Protein AF-A0A965RVF3-F1 (afdb_monomer_lite)

Structure (mmCIF, N/CA/C/O backbone):
data_AF-A0A965RVF3-F1
#
_entry.id   AF-A0A965RVF3-F1
#
loop_
_atom_site.group_PDB
_atom_site.id
_atom_site.type_symbol
_atom_site.label_atom_id
_atom_site.label_alt_id
_atom_site.label_comp_id
_atom_site.label_asym_id
_atom_site.label_entity_id
_atom_site.label_seq_id
_atom_site.pdbx_PDB_ins_code
_atom_site.Cartn_x
_atom_site.Cartn_y
_atom_site.Cartn_z
_atom_site.occupancy
_atom_site.B_iso_or_equiv
_atom_site.auth_seq_id
_atom_site.auth_comp_id
_atom_site.auth_asym_id
_atom_site.auth_atom_id
_atom_site.pdbx_PDB_model_num
ATOM 1 N N . ILE A 1 1 ? -0.724 6.047 3.156 1.00 89.56 1 ILE A N 1
ATOM 2 C CA . ILE A 1 1 ? -1.112 4.755 3.777 1.00 89.56 1 ILE A CA 1
ATOM 3 C C . ILE A 1 1 ? -2.180 4.129 2.892 1.00 89.56 1 ILE A C 1
ATOM 5 O O . ILE A 1 1 ? -3.096 4.848 2.511 1.00 8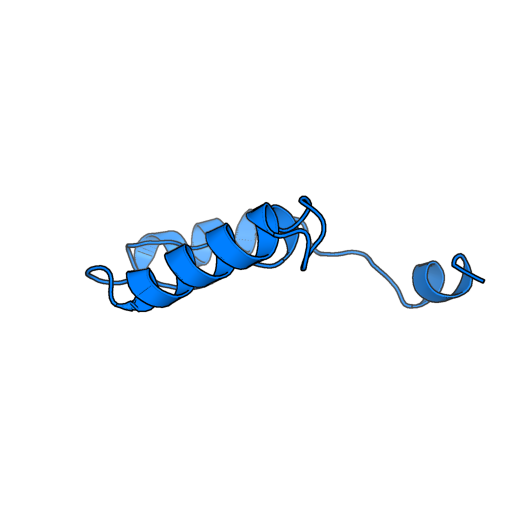9.56 1 ILE A O 1
ATOM 9 N N . ILE A 1 2 ? -2.051 2.855 2.532 1.00 92.94 2 ILE A N 1
ATOM 10 C CA . ILE A 1 2 ? -2.988 2.111 1.680 1.00 92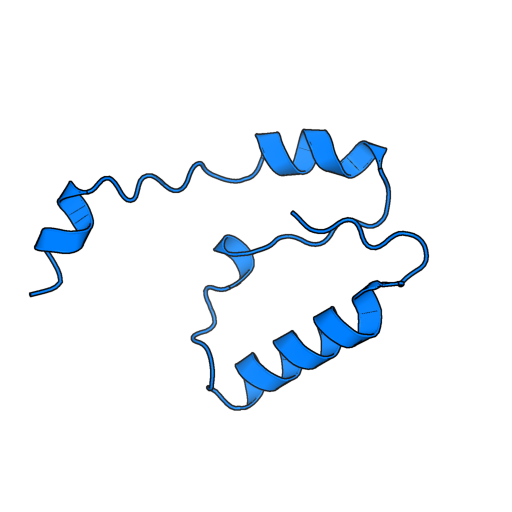.94 2 ILE A CA 1
ATOM 11 C C . ILE A 1 2 ? -3.426 0.866 2.452 1.00 92.94 2 ILE A C 1
ATOM 13 O O . ILE A 1 2 ? -2.578 0.070 2.844 1.00 92.94 2 ILE A O 1
ATOM 17 N N . LEU A 1 3 ? -4.730 0.700 2.668 1.00 95.81 3 LEU A N 1
ATOM 18 C CA . LEU A 1 3 ? -5.293 -0.488 3.309 1.00 95.81 3 LEU A CA 1
ATOM 19 C C . LEU A 1 3 ? -5.584 -1.564 2.252 1.00 95.81 3 LEU A C 1
ATOM 21 O O . LEU A 1 3 ? -6.480 -1.412 1.426 1.00 95.81 3 LEU A O 1
ATOM 25 N N . ASN A 1 4 ? -4.821 -2.649 2.285 1.00 96.19 4 ASN A N 1
ATOM 26 C CA . ASN A 1 4 ? -4.851 -3.782 1.369 1.00 96.19 4 ASN A CA 1
ATOM 27 C C . ASN A 1 4 ? -5.652 -4.964 1.931 1.00 96.19 4 ASN A C 1
ATOM 29 O O . ASN A 1 4 ? -5.173 -6.097 2.002 1.00 96.19 4 ASN A O 1
ATOM 33 N N . THR A 1 5 ? -6.898 -4.707 2.326 1.00 95.56 5 THR A N 1
ATOM 34 C CA . THR A 1 5 ? -7.776 -5.751 2.861 1.00 95.56 5 THR A CA 1
ATOM 35 C C . THR A 1 5 ? -7.935 -6.886 1.851 1.00 95.56 5 THR A C 1
ATOM 37 O O . THR A 1 5 ? -8.343 -6.670 0.707 1.00 95.56 5 THR A O 1
ATOM 40 N N . ARG A 1 6 ? -7.612 -8.113 2.282 1.00 95.81 6 ARG A N 1
ATOM 41 C CA . ARG A 1 6 ? -7.690 -9.339 1.464 1.00 95.81 6 ARG A CA 1
ATOM 42 C C . ARG A 1 6 ? -6.924 -9.258 0.131 1.00 95.81 6 ARG A C 1
ATOM 44 O O . ARG A 1 6 ? -7.307 -9.926 -0.826 1.00 95.81 6 ARG A O 1
ATOM 51 N N . GLY A 1 7 ? -5.859 -8.457 0.057 1.00 95.00 7 GLY A N 1
ATOM 52 C CA . GLY A 1 7 ? -5.005 -8.384 -1.132 1.00 95.00 7 GLY A CA 1
ATOM 53 C C . GLY A 1 7 ? -5.604 -7.609 -2.310 1.00 95.00 7 GLY A C 1
ATOM 54 O O . GLY A 1 7 ? -5.151 -7.775 -3.440 1.00 95.00 7 GLY A O 1
ATOM 55 N N . TYR A 1 8 ? -6.615 -6.764 -2.089 1.00 96.00 8 TYR A N 1
ATOM 56 C CA . TYR A 1 8 ? -7.248 -5.986 -3.161 1.00 96.00 8 TYR A CA 1
ATOM 57 C C . TYR A 1 8 ? -6.261 -5.112 -3.968 1.00 96.00 8 TYR A C 1
ATOM 59 O O . TYR A 1 8 ? -6.354 -5.020 -5.190 1.00 96.00 8 TYR A O 1
ATOM 67 N N . TYR A 1 9 ? -5.284 -4.505 -3.295 1.00 95.38 9 TYR A N 1
ATOM 68 C CA . TYR A 1 9 ? -4.228 -3.671 -3.876 1.00 95.38 9 TYR A CA 1
ATOM 69 C C . TYR A 1 9 ? -2.940 -4.440 -4.188 1.00 95.38 9 TYR A C 1
ATOM 71 O O . TYR A 1 9 ? -1.917 -3.832 -4.505 1.00 95.38 9 TYR A O 1
ATOM 79 N N . GLU A 1 10 ? -2.972 -5.768 -4.163 1.00 94.56 10 GLU A N 1
ATOM 80 C CA . GLU A 1 10 ? -1.821 -6.581 -4.546 1.00 94.56 10 GLU A CA 1
ATOM 81 C C . GLU A 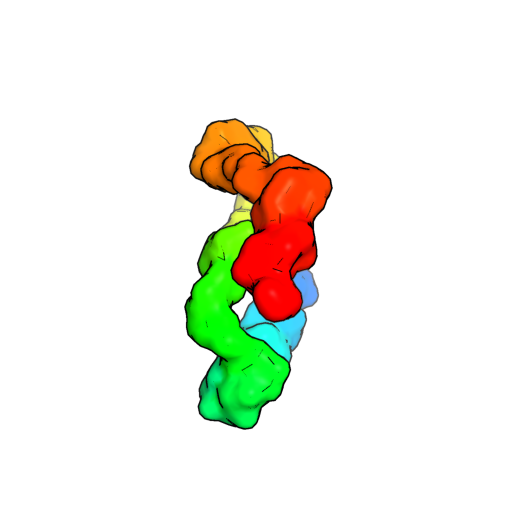1 10 ? -1.326 -6.299 -5.980 1.00 94.56 10 GLU A C 1
ATOM 83 O O . GLU A 1 10 ? -0.118 -6.131 -6.167 1.00 94.56 10 GLU A O 1
ATOM 88 N N . PRO A 1 11 ? -2.202 -6.118 -6.994 1.00 95.25 11 PRO A N 1
ATOM 89 C CA . PRO A 1 11 ? -1.752 -5.731 -8.332 1.00 95.25 11 PRO A CA 1
ATOM 90 C C . PRO A 1 11 ? -1.034 -4.376 -8.355 1.00 95.25 11 PRO A C 1
ATOM 92 O O . PRO A 1 11 ? -0.083 -4.187 -9.112 1.00 95.25 11 PRO A O 1
ATOM 95 N N . PHE A 1 12 ? -1.461 -3.435 -7.509 1.00 91.69 12 PHE A N 1
ATOM 96 C CA . PHE A 1 12 ? -0.815 -2.130 -7.386 1.00 91.69 12 PHE A CA 1
ATOM 97 C C . PHE A 1 12 ? 0.577 -2.259 -6.759 1.00 91.69 12 PHE A C 1
ATOM 99 O O . PHE A 1 12 ? 1.530 -1.690 -7.286 1.00 91.69 12 PHE A O 1
ATOM 106 N N . ARG A 1 13 ? 0.719 -3.054 -5.688 1.00 90.38 13 ARG A N 1
ATOM 107 C CA . ARG A 1 13 ? 2.018 -3.338 -5.056 1.00 90.38 13 ARG A CA 1
ATOM 108 C C . ARG A 1 13 ? 3.021 -3.882 -6.076 1.00 90.38 13 ARG A C 1
ATOM 110 O O . ARG A 1 13 ? 4.130 -3.365 -6.178 1.00 90.38 13 ARG A O 1
ATOM 117 N N . LEU A 1 14 ? 2.601 -4.863 -6.876 1.00 92.56 14 LEU A N 1
ATOM 118 C CA . LEU A 1 14 ? 3.436 -5.469 -7.918 1.00 92.56 14 LEU A CA 1
ATOM 119 C C . LEU A 1 14 ? 3.829 -4.474 -9.016 1.00 92.56 14 LEU A C 1
ATOM 121 O O . LEU A 1 14 ? 4.975 -4.476 -9.466 1.00 92.56 14 LEU A O 1
ATOM 125 N N . LEU A 1 15 ? 2.900 -3.610 -9.437 1.00 91.38 15 LEU A N 1
ATOM 126 C CA . LEU A 1 15 ? 3.196 -2.565 -10.415 1.00 91.38 15 LEU A CA 1
ATOM 127 C C . LEU A 1 15 ? 4.261 -1.598 -9.887 1.00 91.38 15 LEU A C 1
ATOM 129 O O . LEU A 1 15 ? 5.194 -1.274 -10.615 1.00 91.38 15 LEU A O 1
ATOM 133 N N . MET A 1 16 ? 4.147 -1.164 -8.632 1.00 88.69 16 MET A N 1
ATOM 134 C CA . MET A 1 16 ? 5.131 -0.262 -8.031 1.00 88.69 16 MET A CA 1
ATOM 135 C C . MET A 1 16 ? 6.505 -0.926 -7.895 1.00 88.69 16 MET A C 1
ATOM 137 O O . MET A 1 16 ? 7.520 -0.325 -8.220 1.00 88.69 16 MET A O 1
ATOM 141 N N . GLU A 1 17 ? 6.572 -2.196 -7.503 1.00 88.12 17 GLU A N 1
ATOM 142 C CA . GLU A 1 17 ? 7.846 -2.931 -7.471 1.00 88.12 17 GLU A CA 1
ATOM 143 C C . GLU A 1 17 ? 8.501 -3.038 -8.853 1.00 88.12 17 GLU A C 1
ATOM 145 O O . GLU A 1 17 ? 9.728 -3.011 -8.976 1.00 88.12 17 GLU A O 1
ATOM 150 N N . HIS A 1 18 ? 7.689 -3.144 -9.905 1.00 90.88 18 HIS A N 1
ATOM 151 C CA . HIS A 1 18 ? 8.174 -3.143 -11.277 1.00 90.88 18 HIS A CA 1
ATOM 152 C C . HIS A 1 18 ? 8.710 -1.768 -11.700 1.00 90.88 18 HIS A C 1
ATOM 154 O O . HIS A 1 18 ? 9.790 -1.695 -12.279 1.00 90.88 18 HIS A O 1
ATOM 160 N N . THR A 1 19 ? 8.013 -0.669 -11.390 1.00 89.25 19 THR A N 1
ATOM 161 C CA . THR A 1 19 ? 8.485 0.680 -11.757 1.00 89.25 19 THR A CA 1
ATOM 162 C C . THR A 1 19 ? 9.805 1.042 -11.078 1.00 89.25 19 THR A C 1
ATOM 164 O O . THR A 1 19 ? 10.642 1.695 -11.697 1.00 89.25 19 THR A O 1
ATOM 167 N N . ILE A 1 20 ? 10.017 0.582 -9.843 1.00 85.62 20 ILE A N 1
ATOM 168 C CA . ILE A 1 20 ? 11.280 0.741 -9.106 1.00 85.62 20 ILE A CA 1
ATOM 169 C C . ILE A 1 20 ? 12.408 -0.021 -9.801 1.00 85.62 20 ILE A C 1
ATOM 171 O O . ILE A 1 20 ? 13.463 0.536 -10.102 1.00 85.62 20 ILE A O 1
ATOM 175 N N . ARG A 1 21 ? 12.169 -1.299 -10.107 1.00 88.75 21 ARG A N 1
ATOM 176 C CA . ARG A 1 21 ? 13.148 -2.165 -10.775 1.00 88.75 21 ARG A CA 1
ATOM 177 C C . ARG A 1 21 ? 13.613 -1.594 -12.109 1.00 88.75 21 ARG A C 1
ATOM 179 O O . ARG A 1 21 ? 14.802 -1.607 -12.396 1.00 88.75 21 ARG A O 1
ATOM 186 N N . GLU A 1 22 ? 12.680 -1.050 -12.879 1.00 92.75 22 GLU A N 1
ATOM 187 C CA . GLU A 1 22 ? 12.945 -0.428 -14.177 1.00 92.75 22 GLU A CA 1
ATOM 188 C C . GLU A 1 22 ? 13.420 1.033 -14.060 1.00 92.75 22 GLU A C 1
ATOM 190 O O . GLU A 1 22 ? 13.496 1.747 -15.057 1.00 92.75 22 GLU A O 1
ATOM 195 N N . GLN A 1 23 ? 13.741 1.496 -12.845 1.00 86.62 23 GLN A N 1
ATOM 196 C CA . GLN A 1 23 ? 14.291 2.826 -12.562 1.00 86.62 23 GLN A CA 1
ATOM 197 C C . GLN A 1 23 ? 13.400 3.982 -13.053 1.00 86.62 23 GLN A C 1
ATOM 199 O O . GLN A 1 23 ? 13.862 5.108 -13.234 1.00 86.62 23 GLN A O 1
ATOM 204 N N . PHE A 1 24 ? 12.095 3.734 -13.210 1.00 85.81 24 PHE A N 1
ATOM 205 C CA . PHE A 1 24 ? 11.108 4.788 -13.457 1.00 85.81 24 PHE A CA 1
ATOM 206 C C . PHE A 1 24 ? 10.841 5.626 -12.200 1.00 85.81 24 PHE A C 1
ATOM 208 O O . PHE A 1 24 ? 10.264 6.709 -12.300 1.00 85.81 24 PHE A O 1
ATOM 215 N N . MET A 1 25 ? 11.239 5.142 -11.017 1.00 76.31 25 MET A N 1
ATOM 216 C CA . MET A 1 25 ? 11.142 5.862 -9.748 1.00 76.31 25 MET A CA 1
ATOM 217 C C . MET A 1 25 ? 12.358 5.535 -8.849 1.00 76.31 25 MET A C 1
ATOM 219 O O . MET A 1 25 ? 12.755 4.379 -8.757 1.00 76.31 25 MET A O 1
ATOM 223 N N . ALA A 1 26 ? 12.929 6.529 -8.156 1.00 72.44 26 ALA A N 1
ATOM 224 C CA . ALA A 1 26 ? 14.122 6.382 -7.299 1.00 72.44 26 ALA A CA 1
ATOM 225 C C . ALA A 1 26 ? 13.833 5.739 -5.931 1.00 72.44 26 ALA A C 1
ATOM 227 O O . ALA A 1 26 ? 12.991 6.276 -5.235 1.00 72.44 26 ALA A O 1
ATOM 228 N N . ASP A 1 27 ? 14.544 4.675 -5.534 1.00 66.19 27 ASP A N 1
ATOM 229 C CA . ASP A 1 27 ? 14.313 3.727 -4.408 1.00 66.19 27 ASP A CA 1
ATOM 230 C C . ASP A 1 27 ? 13.758 4.228 -3.045 1.00 66.19 27 ASP A C 1
ATOM 232 O O . ASP A 1 27 ? 13.306 3.412 -2.241 1.00 66.19 27 ASP A O 1
ATOM 236 N N . ASP A 1 28 ? 13.709 5.532 -2.780 1.00 60.72 28 ASP A N 1
ATOM 237 C CA . ASP A 1 28 ? 13.257 6.179 -1.533 1.00 60.72 28 ASP A CA 1
ATOM 238 C C . ASP A 1 28 ? 11.720 6.141 -1.306 1.00 60.72 28 ASP A C 1
ATOM 240 O O . ASP A 1 28 ? 11.147 6.904 -0.528 1.00 60.72 28 ASP A O 1
ATOM 244 N N . HIS A 1 29 ? 11.000 5.239 -1.984 1.00 59.12 29 HIS A N 1
ATOM 245 C CA . HIS A 1 29 ? 9.523 5.182 -1.995 1.00 59.12 29 HIS A CA 1
ATOM 246 C C . HIS A 1 29 ? 8.890 4.713 -0.697 1.00 59.12 29 HIS A C 1
ATOM 248 O O . HIS A 1 29 ? 7.684 4.897 -0.516 1.00 59.12 29 HIS A O 1
ATOM 254 N N . GLN A 1 30 ? 9.675 4.097 0.193 1.00 53.28 30 GLN A N 1
ATOM 255 C CA . GLN A 1 30 ? 9.179 3.680 1.507 1.00 53.28 30 GLN A CA 1
ATOM 256 C C . GLN A 1 30 ? 8.613 4.875 2.293 1.00 53.28 30 GLN A C 1
ATOM 258 O O . GLN A 1 30 ? 7.732 4.687 3.132 1.00 53.28 30 GLN A O 1
ATOM 263 N N . ASP A 1 31 ? 9.037 6.094 1.945 1.00 61.16 31 ASP A N 1
ATOM 264 C CA . ASP A 1 31 ? 8.545 7.336 2.533 1.00 61.16 31 ASP A CA 1
ATOM 265 C C . ASP A 1 31 ? 7.328 7.946 1.800 1.00 61.16 31 ASP A C 1
ATOM 267 O O . ASP A 1 31 ? 6.672 8.834 2.347 1.00 61.16 31 ASP A O 1
ATOM 271 N N . ILE A 1 32 ? 6.968 7.483 0.591 1.00 73.06 32 ILE A N 1
ATOM 272 C CA . ILE A 1 32 ? 5.831 8.035 -0.178 1.00 73.06 32 ILE A CA 1
ATOM 273 C C . ILE A 1 32 ? 4.522 7.314 0.175 1.00 73.06 32 ILE A C 1
ATOM 275 O O . ILE A 1 32 ? 3.487 7.955 0.384 1.00 73.06 32 ILE A O 1
ATOM 279 N N . TRP A 1 33 ? 4.535 5.981 0.259 1.00 79.94 33 TRP A N 1
ATOM 280 C CA . TRP A 1 33 ? 3.365 5.207 0.673 1.00 79.94 33 TRP A CA 1
ATOM 281 C C . TRP A 1 33 ? 3.741 3.988 1.514 1.00 79.94 33 TRP A C 1
ATOM 283 O O . TRP A 1 33 ? 4.720 3.295 1.269 1.00 79.94 33 TRP A O 1
ATOM 293 N N . GLN A 1 34 ? 2.874 3.675 2.474 1.00 86.94 34 GLN A N 1
ATOM 294 C CA . GLN A 1 34 ? 2.941 2.464 3.286 1.00 86.94 34 GLN A CA 1
ATOM 295 C C . GLN A 1 34 ? 1.664 1.653 3.071 1.00 86.94 34 GLN A C 1
ATOM 297 O O . GLN A 1 34 ? 0.568 2.215 3.145 1.00 86.94 34 GLN A O 1
ATOM 302 N N . ILE A 1 35 ? 1.802 0.353 2.809 1.00 90.44 35 ILE A N 1
ATOM 303 C CA . ILE A 1 35 ? 0.683 -0.584 2.665 1.00 90.44 35 ILE A CA 1
ATOM 304 C C . ILE A 1 35 ? 0.491 -1.329 3.994 1.00 90.44 35 ILE A C 1
ATOM 306 O O . ILE A 1 35 ? 1.467 -1.788 4.583 1.00 90.44 35 ILE A O 1
ATOM 310 N N . VAL A 1 36 ? -0.750 -1.430 4.465 1.00 94.06 36 VAL A N 1
ATOM 311 C CA . VAL A 1 36 ? -1.168 -2.205 5.649 1.00 94.06 36 VAL A CA 1
ATOM 312 C C . VAL A 1 36 ? -2.293 -3.155 5.255 1.00 94.06 36 VAL A C 1
ATOM 314 O O . VAL A 1 36 ? -2.990 -2.868 4.287 1.00 94.06 36 VAL A O 1
ATOM 317 N N . ASN A 1 37 ? -2.482 -4.276 5.946 1.00 96.12 37 ASN A N 1
ATOM 318 C CA . ASN A 1 37 ? -3.461 -5.290 5.532 1.00 96.12 37 ASN A CA 1
ATOM 319 C C . ASN A 1 37 ? -4.754 -5.213 6.345 1.00 96.12 37 ASN A C 1
ATOM 321 O O . ASN A 1 37 ? -5.834 -5.430 5.789 1.00 96.12 37 ASN A O 1
ATOM 325 N N . GLU A 1 38 ? -4.646 -4.841 7.619 1.00 96.31 38 GLU A N 1
ATOM 326 C CA . GLU A 1 38 ? -5.762 -4.795 8.555 1.00 96.31 38 GLU A CA 1
ATOM 327 C C . GLU A 1 38 ? -6.159 -3.349 8.904 1.00 96.31 38 GLU A C 1
ATOM 329 O O . GLU A 1 38 ? -5.296 -2.469 9.028 1.00 96.31 38 GLU A O 1
ATOM 334 N N . PRO A 1 39 ? -7.463 -3.053 9.067 1.00 94.31 39 PRO A N 1
ATOM 335 C CA . PRO A 1 39 ? -7.935 -1.710 9.409 1.00 94.31 39 PRO A CA 1
ATOM 336 C C . PRO A 1 39 ? -7.306 -1.142 10.690 1.00 94.31 39 PRO A C 1
ATOM 338 O O . PRO A 1 39 ? -7.033 0.058 10.770 1.00 94.31 39 PRO A O 1
ATOM 341 N N . GLU A 1 40 ? -7.040 -1.993 11.680 1.00 96.25 40 GLU A N 1
ATOM 342 C CA . GLU A 1 40 ? -6.450 -1.627 12.969 1.00 96.25 40 GLU A CA 1
ATOM 343 C C . GLU A 1 40 ? -5.010 -1.116 12.826 1.00 96.25 40 GLU A C 1
ATOM 345 O O . GLU A 1 40 ? -4.536 -0.358 13.671 1.00 96.25 40 GLU A O 1
ATOM 350 N N . GLU A 1 41 ? -4.321 -1.479 11.742 1.00 94.38 41 GLU A N 1
ATOM 351 C CA . GLU A 1 41 ? -2.953 -1.049 11.450 1.00 94.38 41 GLU A CA 1
ATOM 352 C C . GLU A 1 41 ? -2.892 0.367 10.861 1.00 94.38 41 GLU A C 1
ATOM 354 O O . GLU A 1 41 ? -1.837 1.003 10.896 1.00 94.38 41 GLU A O 1
ATOM 359 N N . VAL A 1 42 ? -4.011 0.898 10.352 1.00 93.19 42 VAL A N 1
ATOM 360 C CA . VAL A 1 42 ? -4.054 2.191 9.652 1.00 93.19 42 VAL A CA 1
ATOM 361 C C . VAL A 1 42 ? -3.657 3.344 10.572 1.00 93.19 42 VAL A C 1
ATOM 363 O O . VAL A 1 42 ? -2.783 4.137 10.220 1.00 93.19 42 VAL A O 1
ATOM 366 N N . LEU A 1 43 ? -4.277 3.448 11.752 1.00 93.00 43 LEU A N 1
ATOM 367 C CA . LEU A 1 43 ? -4.004 4.545 12.688 1.00 93.00 43 LEU A CA 1
ATOM 368 C C . LEU A 1 43 ? -2.572 4.489 13.254 1.00 93.00 43 LEU A C 1
ATOM 370 O O . LEU A 1 43 ? -1.887 5.513 13.191 1.00 93.00 43 LEU A O 1
ATOM 374 N N . PRO A 1 44 ? -2.063 3.335 13.735 1.00 91.56 44 PRO A N 1
ATOM 375 C CA . PRO A 1 44 ? -0.660 3.201 14.123 1.00 91.56 44 PRO A CA 1
ATOM 376 C C . PRO A 1 44 ? 0.307 3.573 13.001 1.00 91.56 44 PRO A C 1
ATOM 378 O O . PRO A 1 44 ? 1.316 4.230 13.251 1.00 91.56 44 PRO A O 1
ATOM 381 N N . ALA A 1 45 ? 0.004 3.180 11.763 1.00 89.38 45 ALA A N 1
ATOM 382 C CA . ALA A 1 45 ? 0.854 3.477 10.625 1.00 89.38 45 ALA A CA 1
ATOM 383 C C . ALA A 1 45 ? 0.872 4.982 10.305 1.00 89.38 45 ALA A C 1
ATOM 385 O O . ALA A 1 45 ? 1.954 5.530 10.123 1.00 89.38 45 ALA A O 1
ATOM 386 N N . ILE A 1 46 ? -0.277 5.671 10.346 1.00 87.25 46 ILE A N 1
ATOM 387 C CA . ILE A 1 46 ? -0.352 7.136 10.185 1.00 87.25 46 ILE A CA 1
ATOM 388 C C . ILE A 1 46 ? 0.495 7.850 11.243 1.00 87.25 46 ILE A C 1
ATOM 390 O O . ILE A 1 46 ? 1.239 8.768 10.917 1.00 87.25 46 ILE A O 1
ATOM 394 N N . LEU A 1 47 ? 0.396 7.423 12.504 1.00 88.00 47 LEU A N 1
ATOM 395 C CA . LEU A 1 47 ? 1.139 8.034 13.610 1.00 88.00 47 LEU A CA 1
ATOM 396 C C . LEU A 1 47 ? 2.648 7.748 13.544 1.00 88.00 47 LEU A C 1
ATOM 398 O O . LEU A 1 47 ? 3.441 8.525 14.070 1.00 88.00 47 LEU A O 1
ATOM 402 N N . LYS A 1 48 ? 3.045 6.629 12.925 1.00 83.12 48 LYS A N 1
ATOM 403 C CA . LYS A 1 48 ? 4.447 6.220 12.759 1.00 83.12 48 LYS A CA 1
ATOM 404 C C . LYS A 1 48 ? 5.112 6.855 11.538 1.00 83.12 48 LYS A C 1
ATOM 406 O O . LYS A 1 48 ? 6.336 7.000 11.538 1.00 83.12 48 LYS A O 1
ATOM 411 N N . THR A 1 49 ? 4.352 7.210 10.502 1.00 76.25 49 THR A N 1
ATOM 412 C CA . THR A 1 49 ? 4.895 7.923 9.344 1.00 76.25 49 THR A CA 1
ATOM 413 C C . THR A 1 49 ? 5.537 9.224 9.824 1.00 76.25 49 THR A C 1
ATOM 415 O O . THR A 1 49 ? 4.874 10.064 10.431 1.00 76.25 49 THR A O 1
ATOM 418 N N . LYS A 1 50 ? 6.843 9.395 9.569 1.00 65.62 50 LYS A N 1
ATOM 419 C CA . LYS A 1 50 ? 7.520 10.671 9.819 1.00 65.62 50 LYS A CA 1
ATOM 420 C C . LYS A 1 50 ? 6.779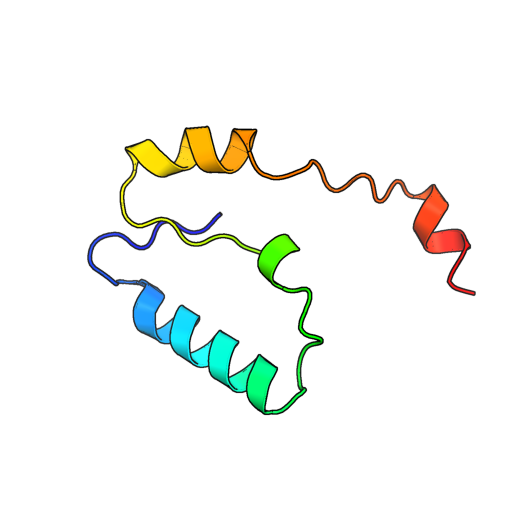 11.736 9.020 1.00 65.62 50 LYS A C 1
ATOM 422 O O . LYS A 1 50 ? 6.652 11.606 7.805 1.00 65.62 50 LYS A O 1
ATOM 427 N N . THR A 1 51 ? 6.277 12.769 9.691 1.00 58.00 51 THR A N 1
ATOM 428 C CA . THR A 1 51 ? 5.706 13.934 9.018 1.00 58.00 51 THR A CA 1
ATOM 429 C C . THR A 1 51 ? 6.726 14.412 7.995 1.00 58.00 51 THR A C 1
ATOM 431 O O . THR A 1 51 ? 7.863 14.715 8.355 1.00 58.00 51 THR A O 1
ATOM 434 N N . TRP A 1 52 ? 6.348 14.429 6.719 1.0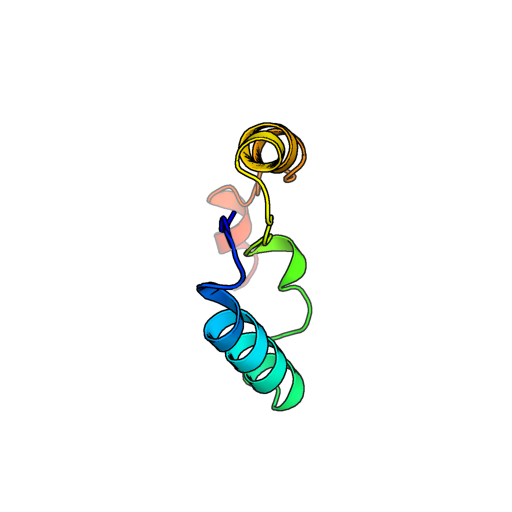0 55.22 52 TRP A N 1
ATOM 435 C CA . TRP A 1 52 ? 7.187 14.977 5.666 1.00 55.22 52 TRP A CA 1
ATOM 436 C C . TRP A 1 52 ? 7.310 16.489 5.917 1.00 55.22 52 TRP A C 1
ATOM 438 O O . TRP A 1 52 ? 6.539 17.288 5.394 1.00 55.22 52 TRP A O 1
ATOM 448 N N . GLU A 1 53 ? 8.280 16.911 6.730 1.00 50.53 53 GLU A N 1
ATOM 449 C CA . GLU A 1 53 ? 8.692 18.311 6.846 1.00 50.53 53 GLU A CA 1
ATOM 450 C C . GLU A 1 53 ? 9.510 18.703 5.603 1.00 50.53 53 GLU A C 1
ATOM 452 O O . GLU A 1 53 ? 10.679 19.045 5.696 1.00 50.53 53 GLU A O 1
ATOM 457 N N . LYS A 1 54 ? 8.917 18.660 4.403 1.00 52.84 54 LYS A N 1
ATOM 458 C CA . LYS A 1 54 ? 9.376 19.528 3.312 1.00 52.84 54 LYS A CA 1
ATOM 459 C C . LYS A 1 54 ? 8.499 20.742 3.429 1.00 52.84 54 LYS A C 1
ATOM 461 O O . LYS A 1 54 ? 7.450 20.852 2.795 1.00 52.84 54 LYS A O 1
ATOM 466 N N . GLY A 1 55 ? 8.919 21.648 4.300 1.00 53.31 55 GLY A N 1
ATOM 467 C CA . GLY A 1 55 ? 8.376 22.990 4.254 1.00 53.31 55 GLY A CA 1
ATOM 468 C C . GLY A 1 55 ? 8.663 23.583 2.874 1.00 53.31 55 GLY A C 1
ATOM 469 O O . GLY A 1 55 ? 9.652 23.240 2.226 1.00 53.31 55 GLY A O 1
ATOM 470 N N . LEU A 1 56 ? 7.848 24.550 2.447 1.00 52.97 56 LEU A N 1
ATOM 471 C CA . LEU A 1 56 ? 8.095 25.378 1.253 1.00 52.97 56 LEU A CA 1
ATOM 472 C C . LEU A 1 56 ? 9.551 25.893 1.132 1.00 52.97 56 LEU A C 1
ATOM 474 O O . LEU A 1 56 ? 10.002 26.227 0.040 1.00 52.97 56 LEU A O 1
ATOM 478 N N . LYS A 1 57 ? 10.294 25.940 2.244 1.00 54.88 57 LYS A N 1
ATOM 479 C CA . LYS A 1 57 ? 11.697 26.359 2.342 1.00 54.88 57 LYS A CA 1
ATOM 480 C C . LYS A 1 57 ? 12.691 25.397 1.673 1.00 54.88 57 LYS A C 1
ATOM 482 O O . LYS A 1 57 ? 13.733 25.859 1.216 1.00 54.88 57 LYS A O 1
ATOM 487 N N . ASP A 1 58 ? 12.377 24.107 1.563 1.00 56.12 58 ASP A N 1
ATOM 488 C CA . ASP A 1 58 ? 13.289 23.113 0.971 1.00 56.12 58 ASP A CA 1
ATOM 489 C C . ASP A 1 58 ? 13.178 23.046 -0.555 1.00 56.12 58 ASP A C 1
ATOM 491 O O . ASP A 1 58 ? 14.137 22.691 -1.238 1.00 56.12 58 ASP A O 1
ATOM 495 N N . ALA A 1 59 ? 12.040 23.473 -1.111 1.00 56.31 59 ALA A N 1
ATOM 496 C CA . ALA A 1 59 ? 11.840 23.585 -2.556 1.00 56.31 59 ALA A CA 1
ATOM 497 C C . ALA A 1 59 ? 12.725 24.674 -3.196 1.00 56.31 59 ALA A C 1
ATOM 499 O O . ALA A 1 59 ? 13.052 24.591 -4.377 1.00 56.31 59 ALA A O 1
ATOM 500 N N . GLY A 1 60 ? 13.146 25.680 -2.420 1.00 57.38 60 GLY A N 1
ATOM 501 C CA . GLY A 1 60 ? 14.025 26.759 -2.882 1.00 57.38 60 GLY A CA 1
ATOM 502 C C . GLY A 1 60 ? 15.514 26.402 -2.940 1.00 57.38 60 GLY A C 1
ATOM 503 O O . GLY A 1 60 ? 16.27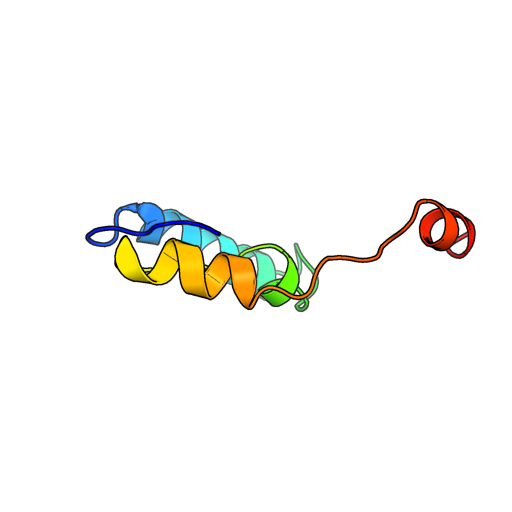7 27.154 -3.534 1.00 57.38 60 GLY A O 1
ATOM 504 N N . LYS A 1 61 ? 15.937 25.277 -2.342 1.00 55.06 61 LYS A N 1
ATOM 505 C CA . LYS A 1 61 ? 17.348 24.842 -2.290 1.00 55.06 61 LYS A CA 1
ATOM 506 C C . LYS A 1 61 ? 17.750 23.856 -3.395 1.00 55.06 61 LYS A C 1
ATOM 508 O O . LYS A 1 61 ? 18.909 23.466 -3.453 1.00 55.06 61 LYS A O 1
ATOM 513 N N . MET A 1 62 ? 16.814 23.448 -4.254 1.00 55.59 62 MET A N 1
ATOM 514 C CA . MET A 1 62 ? 17.059 22.560 -5.405 1.00 55.59 62 MET A CA 1
ATOM 515 C C . MET A 1 62 ? 17.145 23.332 -6.737 1.00 55.59 62 MET A C 1
ATOM 517 O O . MET A 1 62 ? 16.770 22.811 -7.786 1.00 55.59 62 MET A O 1
ATOM 521 N N . ARG A 1 63 ? 17.599 24.588 -6.688 1.00 47.38 63 ARG A N 1
ATOM 522 C CA . ARG A 1 63 ? 17.929 25.414 -7.853 1.00 47.38 63 ARG A CA 1
ATOM 523 C C . ARG A 1 63 ? 19.391 25.815 -7.808 1.00 47.38 63 ARG A C 1
ATOM 525 O O . ARG A 1 63 ? 19.833 26.210 -6.708 1.00 47.38 63 ARG A O 1
#

Radius of gyration: 14.53 Å; chains: 1; bounding box: 26×36×28 Å

pLDDT: mean 79.82, std 16.43, range [47.38, 96.31]

Foldseek 3Di:
DAACAPNPCVVVVVVVVVCCVVVVDPPPCVLVDDYDHDPVVVVVVVVPRDPPPPDPVVVVVVD

Secondary structure (DSSP, 8-state):
-EE-GGGTTHHHHHHHHHHHHTTSS-SGGGGT--EESSHHHHHHHHHHSPP----TTTGGG--

Sequence (63 aa):
IILNTRGYYEPFRLLMEHTIREQFMADDHQDIWQIVNEPEEVLPAILKTKTWEKGLKDAGKMR